Protein AF-A0A2N2D9X5-F1 (afdb_monomer)

pLDDT: mean 86.08, std 11.19, range [42.5, 97.44]

Foldseek 3Di:
DQDPVNVVVVVVVVVVVVVVVVVVVVVVVPVVVVVVVVVVVVVVVVVVVVVVVVVVVVVVVVVVVVVVVVVVVLVVLLVVLVCCQPVVVDPDPVVNVVSVVSNVVSVVVVVD

Mean predicted aligned error: 12.21 Å

Solvent-accessible surface area (backbone atoms only — not comparable to full-atom values): 6292 Å² total; per-residue (Å²): 130,88,49,74,68,56,57,50,52,52,50,55,48,53,52,51,54,51,51,51,51,52,52,52,55,51,62,73,62,34,62,69,58,54,52,51,52,49,50,50,52,51,48,55,53,50,52,52,52,48,52,55,50,51,55,50,50,55,51,50,52,53,52,48,54,55,48,54,51,51,53,48,52,51,53,50,52,50,51,50,48,49,48,36,72,74,64,75,70,63,92,44,74,70,58,49,53,53,49,52,52,52,51,56,50,54,59,60,57,77,77,109

Sequence (112 aa):
MWTINHIKLLWELQETENKMKIIKAQLHNLEALNEVEEARKCVNRVEGSIKTKEDKNTSNKKKLRSLEMKDQEIIDEIKEINQKLYGGKVNNTKELTQMQKKYRYYLRKEIK

Structure (mmCIF, N/CA/C/O backbone):
data_AF-A0A2N2D9X5-F1
#
_entry.id   AF-A0A2N2D9X5-F1
#
loop_
_atom_site.group_PDB
_atom_site.id
_atom_site.type_symbol
_atom_site.label_atom_id
_atom_site.label_alt_id
_atom_site.label_comp_id
_atom_site.label_asym_id
_atom_site.label_entity_id
_atom_site.label_seq_id
_atom_site.pdbx_PDB_ins_code
_atom_site.Cartn_x
_atom_site.Cartn_y
_atom_site.Cartn_z
_atom_site.occupancy
_atom_site.B_iso_or_equiv
_atom_site.auth_seq_id
_atom_site.auth_comp_id
_atom_site.auth_asym_id
_atom_site.auth_atom_id
_atom_site.pdbx_PDB_model_num
ATOM 1 N N . MET A 1 1 ? 47.201 -17.999 -51.725 1.00 58.03 1 MET A N 1
ATOM 2 C CA . MET A 1 1 ? 47.401 -16.608 -52.183 1.00 58.03 1 MET A CA 1
ATOM 3 C C . MET A 1 1 ? 46.043 -15.927 -52.127 1.00 58.03 1 MET A C 1
ATOM 5 O O . MET A 1 1 ? 45.137 -16.384 -52.812 1.00 58.03 1 MET A O 1
ATOM 9 N N . TRP A 1 2 ? 45.847 -14.952 -51.238 1.00 60.75 2 TRP A N 1
ATOM 10 C CA . TRP A 1 2 ? 44.569 -14.238 -51.151 1.00 60.75 2 TRP A CA 1
ATOM 11 C C . TRP A 1 2 ? 44.391 -13.408 -52.423 1.00 60.75 2 TRP A C 1
ATOM 13 O O . TRP A 1 2 ? 45.278 -12.631 -52.773 1.00 60.75 2 TRP A O 1
ATOM 23 N N . THR A 1 3 ? 43.293 -13.609 -53.155 1.00 82.12 3 THR A N 1
ATOM 24 C CA . THR A 1 3 ? 43.032 -12.808 -54.360 1.00 82.12 3 THR A CA 1
ATOM 25 C C . THR A 1 3 ? 42.536 -11.419 -53.958 1.00 82.12 3 THR A C 1
ATOM 27 O O . THR A 1 3 ? 41.940 -11.250 -52.895 1.00 82.12 3 THR A O 1
ATOM 30 N N . ILE A 1 4 ? 42.760 -10.422 -54.816 1.00 83.75 4 ILE A N 1
ATOM 31 C CA . ILE A 1 4 ? 42.357 -9.018 -54.603 1.00 83.75 4 ILE A CA 1
ATOM 32 C C . ILE A 1 4 ? 40.875 -8.904 -54.193 1.00 83.75 4 ILE A C 1
ATOM 34 O O . ILE A 1 4 ? 40.527 -8.101 -53.330 1.00 83.75 4 ILE A O 1
ATOM 38 N N . ASN A 1 5 ? 40.018 -9.777 -54.729 1.00 83.94 5 ASN A N 1
ATOM 39 C CA . ASN A 1 5 ? 38.599 -9.840 -54.377 1.00 83.94 5 ASN A CA 1
ATOM 40 C C . ASN A 1 5 ? 38.349 -10.242 -52.915 1.00 83.94 5 ASN A C 1
ATOM 42 O O . ASN A 1 5 ? 37.445 -9.697 -52.291 1.00 83.94 5 ASN A O 1
ATOM 46 N N . HIS A 1 6 ? 39.153 -11.144 -52.342 1.00 87.75 6 HIS A N 1
ATOM 47 C CA . HIS A 1 6 ? 39.005 -11.535 -50.937 1.00 87.75 6 HIS A CA 1
ATOM 48 C C . HIS A 1 6 ? 39.429 -10.412 -49.982 1.00 87.75 6 HIS A C 1
ATOM 50 O O . HIS A 1 6 ? 38.807 -10.226 -48.941 1.00 87.75 6 HIS A O 1
ATOM 56 N N . ILE A 1 7 ? 40.459 -9.640 -50.344 1.00 89.81 7 ILE A N 1
ATOM 57 C CA . ILE A 1 7 ? 40.898 -8.475 -49.560 1.00 89.81 7 ILE A CA 1
ATOM 58 C C . ILE A 1 7 ? 39.811 -7.395 -49.571 1.00 89.81 7 ILE A C 1
ATOM 60 O O . ILE A 1 7 ? 39.505 -6.816 -48.531 1.00 89.81 7 ILE A O 1
ATOM 64 N N . LYS A 1 8 ? 39.183 -7.166 -50.730 1.00 92.62 8 LYS A N 1
ATOM 65 C CA . LYS A 1 8 ? 38.079 -6.211 -50.862 1.00 92.62 8 LYS A CA 1
ATOM 66 C C . LYS A 1 8 ? 36.872 -6.603 -50.001 1.00 92.62 8 LYS A C 1
ATOM 68 O O . LYS A 1 8 ? 36.358 -5.764 -49.271 1.00 92.62 8 LYS A O 1
ATOM 73 N N . LEU A 1 9 ? 36.487 -7.881 -50.021 1.00 93.19 9 LEU A N 1
ATOM 74 C CA . LEU A 1 9 ? 35.386 -8.397 -49.201 1.00 93.19 9 LEU A CA 1
ATOM 75 C C . LEU A 1 9 ? 35.654 -8.257 -47.696 1.00 93.19 9 LEU A C 1
ATOM 77 O O . LEU A 1 9 ? 34.758 -7.892 -46.941 1.00 93.19 9 LEU A O 1
ATOM 81 N N . LEU A 1 10 ? 36.887 -8.528 -47.255 1.00 91.81 10 LEU A N 1
ATOM 82 C CA . LEU A 1 10 ? 37.283 -8.346 -45.855 1.00 91.81 10 LEU A CA 1
ATOM 83 C C . LEU A 1 10 ? 37.193 -6.882 -45.419 1.00 91.81 10 LEU A C 1
ATOM 85 O O . LEU A 1 10 ? 36.764 -6.597 -44.303 1.00 91.81 10 LEU A O 1
ATOM 89 N N . TRP A 1 11 ? 37.576 -5.957 -46.297 1.00 93.75 11 TRP A N 1
ATOM 90 C CA . TRP A 1 11 ? 37.513 -4.530 -46.009 1.00 93.75 11 TRP A CA 1
ATOM 91 C C . TRP A 1 11 ? 36.067 -4.027 -45.916 1.00 93.75 11 TRP A C 1
ATOM 93 O O . TRP A 1 11 ? 35.717 -3.344 -44.956 1.00 93.75 11 TRP A O 1
ATOM 103 N N . GLU A 1 12 ? 35.205 -4.437 -46.852 1.00 95.00 12 GLU A N 1
ATOM 104 C CA . GLU A 1 12 ? 33.768 -4.133 -46.818 1.00 95.00 12 GLU A CA 1
ATOM 105 C C . GLU A 1 12 ? 33.110 -4.693 -45.547 1.00 95.00 12 GLU A C 1
ATOM 107 O O . GLU A 1 12 ? 32.354 -3.991 -44.871 1.00 95.00 12 GLU A O 1
ATOM 112 N N . LEU A 1 13 ? 33.457 -5.926 -45.158 1.00 94.75 13 LEU A N 1
ATOM 113 C CA . LEU A 1 13 ? 32.983 -6.527 -43.913 1.00 94.75 13 LEU A CA 1
ATOM 114 C C . LEU A 1 13 ? 33.403 -5.690 -42.697 1.00 94.75 13 LEU A C 1
ATOM 116 O O . LEU A 1 13 ? 32.550 -5.302 -41.899 1.00 94.75 13 LEU A O 1
ATOM 120 N N . GLN A 1 14 ? 34.684 -5.337 -42.588 1.00 95.44 14 GLN A N 1
ATOM 121 C CA . GLN A 1 14 ? 35.190 -4.516 -41.486 1.00 95.44 14 GLN A CA 1
ATOM 122 C C . GLN A 1 14 ? 34.488 -3.148 -41.419 1.00 95.44 14 GLN A C 1
ATOM 124 O O . GLN A 1 14 ? 34.184 -2.643 -40.334 1.00 95.44 14 GLN A O 1
ATOM 129 N N . GLU A 1 15 ? 34.192 -2.543 -42.568 1.00 96.00 15 GLU A N 1
ATOM 130 C CA . GLU A 1 15 ? 33.472 -1.274 -42.628 1.00 96.00 15 GLU A CA 1
ATOM 131 C C . GLU A 1 15 ? 32.028 -1.414 -42.116 1.00 96.00 15 GLU A C 1
ATOM 133 O O . GLU A 1 15 ? 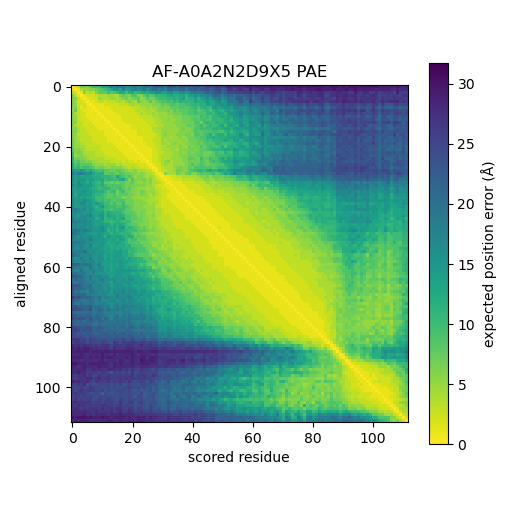31.554 -0.579 -41.337 1.00 96.00 15 GLU A O 1
ATOM 138 N N . THR A 1 16 ? 31.338 -2.497 -42.491 1.00 94.38 16 THR A N 1
ATOM 139 C CA . THR A 1 16 ? 29.983 -2.785 -41.991 1.00 94.38 16 THR A CA 1
ATOM 140 C C . THR A 1 16 ? 29.959 -3.076 -40.491 1.00 94.38 16 THR A C 1
ATOM 142 O O . THR A 1 16 ? 29.088 -2.562 -39.787 1.00 94.38 16 THR A O 1
ATOM 145 N N . GLU A 1 17 ? 30.941 -3.812 -39.965 1.00 95.81 17 GLU A N 1
ATOM 146 C CA . GLU A 1 17 ? 31.068 -4.073 -38.528 1.00 95.81 17 GLU A CA 1
ATOM 147 C C . GLU A 1 17 ? 31.291 -2.784 -37.732 1.00 95.81 17 GLU A C 1
ATOM 149 O O . GLU A 1 17 ? 30.690 -2.585 -36.671 1.00 95.81 17 GLU A O 1
ATOM 154 N N . ASN A 1 18 ? 32.114 -1.872 -38.253 1.00 94.69 18 ASN A N 1
ATOM 155 C CA . ASN A 1 18 ? 32.340 -0.572 -37.629 1.00 94.69 18 ASN A CA 1
ATOM 156 C C . ASN A 1 18 ? 31.071 0.286 -37.630 1.00 94.69 18 ASN A C 1
ATOM 158 O O . ASN A 1 18 ? 30.715 0.851 -36.594 1.00 94.69 18 ASN A O 1
ATOM 162 N N . LYS A 1 19 ? 30.335 0.321 -38.748 1.00 95.44 19 LYS A N 1
ATOM 163 C CA . LYS A 1 19 ? 29.031 0.999 -38.831 1.00 95.44 19 LYS A CA 1
ATOM 164 C C . LYS A 1 19 ? 28.034 0.422 -37.821 1.00 95.44 19 LYS A C 1
ATOM 166 O O . LYS A 1 19 ? 27.387 1.181 -37.103 1.00 95.44 19 LYS A O 1
ATOM 171 N N . MET A 1 20 ? 27.966 -0.905 -37.679 1.00 92.62 20 MET A N 1
ATOM 172 C CA . MET A 1 20 ? 27.120 -1.554 -36.669 1.00 92.62 20 MET A CA 1
ATOM 173 C C . MET A 1 20 ? 27.505 -1.175 -35.236 1.00 92.62 20 MET A C 1
ATOM 175 O O . MET A 1 20 ? 26.620 -0.933 -34.415 1.00 92.62 20 MET A O 1
ATOM 179 N N . LYS A 1 21 ? 28.803 -1.112 -34.914 1.00 91.69 21 LYS A N 1
ATOM 180 C CA . LYS A 1 21 ? 29.274 -0.693 -33.582 1.00 91.69 21 LYS A CA 1
ATOM 181 C C . LYS A 1 21 ? 28.862 0.744 -33.267 1.00 91.69 21 LYS A C 1
ATOM 183 O O . LYS A 1 21 ? 28.372 0.998 -32.169 1.00 91.69 21 LYS A O 1
ATOM 188 N N . ILE A 1 22 ? 29.005 1.655 -34.231 1.00 90.88 22 ILE A N 1
ATOM 189 C CA . ILE A 1 22 ? 28.617 3.064 -34.076 1.00 90.88 22 ILE A CA 1
ATOM 190 C C . ILE A 1 22 ? 27.110 3.182 -33.839 1.00 90.88 22 ILE A C 1
ATOM 192 O O . ILE A 1 22 ? 26.697 3.824 -32.877 1.00 90.88 22 ILE A O 1
ATOM 196 N N . ILE A 1 23 ? 26.294 2.511 -34.656 1.00 88.75 23 ILE A N 1
ATOM 197 C CA . ILE A 1 23 ? 24.832 2.543 -34.515 1.00 88.75 23 ILE A CA 1
ATOM 198 C C . ILE A 1 23 ? 24.406 1.977 -33.157 1.00 88.75 23 ILE A C 1
ATOM 200 O O . ILE A 1 23 ? 23.569 2.572 -32.486 1.00 88.75 23 ILE A O 1
ATOM 204 N N . LYS A 1 24 ? 25.004 0.868 -32.700 1.00 85.56 24 LYS A N 1
ATOM 205 C CA . LYS A 1 24 ? 24.718 0.308 -31.367 1.00 85.56 24 LYS A CA 1
ATOM 206 C C . LYS A 1 24 ? 25.063 1.282 -30.242 1.00 85.56 24 LYS A C 1
ATOM 208 O O . LYS A 1 24 ? 24.280 1.416 -29.306 1.00 85.56 24 LYS A O 1
ATOM 213 N N . ALA A 1 25 ? 26.203 1.965 -30.339 1.00 82.00 25 ALA A N 1
ATOM 214 C CA . ALA A 1 25 ? 26.601 2.966 -29.356 1.00 82.00 25 ALA A CA 1
ATOM 215 C C . ALA A 1 25 ? 25.635 4.161 -29.344 1.00 82.00 25 ALA A C 1
ATOM 217 O O . ALA A 1 25 ? 25.222 4.606 -28.279 1.00 82.00 25 ALA A O 1
ATOM 218 N N . GLN A 1 26 ? 25.218 4.638 -30.519 1.00 84.88 26 GLN A N 1
ATOM 219 C CA . GLN A 1 26 ? 24.231 5.713 -30.636 1.00 84.88 26 GLN A CA 1
ATOM 220 C C . GLN A 1 26 ? 22.876 5.306 -30.060 1.00 84.88 26 GLN A C 1
ATOM 222 O O . GLN A 1 26 ? 22.273 6.088 -29.340 1.00 84.88 26 GLN A O 1
ATOM 227 N N . LEU A 1 27 ? 22.431 4.075 -30.318 1.00 80.44 27 LEU A N 1
ATOM 228 C CA . LEU A 1 27 ? 21.143 3.562 -29.854 1.00 80.44 27 LEU A CA 1
ATOM 229 C C . LEU A 1 27 ? 21.096 3.416 -28.326 1.00 80.44 27 LEU A C 1
ATOM 231 O O . LEU A 1 27 ? 20.080 3.726 -27.715 1.00 80.44 27 LEU A O 1
ATOM 235 N N . HIS A 1 28 ? 22.208 3.009 -27.704 1.00 73.19 28 HIS A N 1
ATOM 236 C CA . HIS A 1 28 ? 22.346 2.981 -26.244 1.00 73.19 28 HIS A CA 1
ATOM 237 C C . HIS A 1 28 ? 22.414 4.390 -25.630 1.00 73.19 28 HIS A C 1
ATOM 239 O O . HIS A 1 28 ? 22.011 4.594 -24.490 1.00 73.19 28 HIS A O 1
ATOM 245 N N . ASN A 1 29 ? 22.912 5.370 -26.384 1.00 76.44 29 ASN A N 1
ATOM 246 C CA . ASN A 1 29 ? 23.018 6.760 -25.945 1.00 76.44 29 ASN A CA 1
ATOM 247 C C . ASN A 1 29 ? 21.803 7.610 -26.336 1.00 76.44 29 ASN A C 1
ATOM 249 O O . ASN A 1 29 ? 21.836 8.826 -26.159 1.00 76.44 29 ASN A O 1
ATOM 253 N N . LEU A 1 30 ? 20.742 7.002 -26.876 1.00 83.69 30 LEU A N 1
ATOM 254 C CA . LEU A 1 30 ? 19.502 7.719 -27.139 1.00 83.69 30 LEU A CA 1
ATOM 255 C C . LEU A 1 30 ? 18.913 8.176 -25.806 1.00 83.69 30 LEU A C 1
ATOM 257 O O . LEU A 1 30 ? 18.473 7.357 -25.001 1.00 83.69 30 LEU A O 1
ATOM 261 N N . GLU A 1 31 ? 18.871 9.491 -25.604 1.00 81.25 31 GLU A N 1
ATOM 262 C CA . GLU A 1 31 ? 18.301 10.130 -24.412 1.00 81.25 31 GLU A CA 1
ATOM 263 C C . GLU A 1 31 ? 16.889 9.612 -24.119 1.00 81.25 31 GLU A C 1
ATOM 265 O O . GLU A 1 31 ? 16.593 9.254 -22.984 1.00 81.25 31 GLU A O 1
ATOM 270 N N . ALA A 1 32 ? 16.076 9.408 -25.160 1.00 80.88 32 ALA A N 1
ATOM 271 C CA . ALA A 1 32 ? 14.736 8.839 -25.045 1.00 80.88 32 ALA A CA 1
ATOM 272 C C . ALA A 1 32 ? 14.702 7.455 -24.362 1.00 80.88 32 ALA A C 1
ATOM 274 O O . ALA A 1 32 ? 13.744 7.140 -23.660 1.00 80.88 32 ALA A O 1
ATOM 275 N N . LEU A 1 33 ? 15.726 6.609 -24.543 1.00 84.69 33 LEU A N 1
ATOM 276 C CA . LEU A 1 33 ? 15.780 5.297 -23.888 1.00 84.69 33 LEU A CA 1
ATOM 277 C C . LEU A 1 33 ? 16.064 5.446 -22.387 1.00 84.69 33 LEU A C 1
ATOM 279 O O . LEU A 1 33 ? 15.428 4.776 -21.571 1.00 84.69 33 LEU A O 1
ATOM 283 N N . ASN A 1 34 ? 16.966 6.363 -22.031 1.00 84.12 34 ASN A N 1
ATOM 284 C CA . ASN A 1 34 ? 17.278 6.682 -20.639 1.00 84.12 34 ASN A CA 1
ATOM 285 C C . ASN A 1 34 ? 16.069 7.310 -19.935 1.00 84.12 34 ASN A C 1
ATOM 287 O O . ASN A 1 34 ? 15.706 6.874 -18.845 1.00 84.12 34 ASN A O 1
ATOM 291 N N . GLU A 1 35 ? 15.389 8.259 -20.582 1.00 88.75 35 GLU A N 1
ATOM 292 C CA . GLU A 1 35 ? 14.171 8.891 -20.063 1.00 88.75 35 GLU A CA 1
ATOM 293 C C . GLU A 1 35 ? 13.057 7.869 -19.809 1.00 88.75 35 GLU A C 1
ATOM 295 O O . GLU A 1 35 ? 12.403 7.899 -18.765 1.00 88.75 35 GLU A O 1
ATOM 300 N N . VAL A 1 36 ? 12.859 6.915 -20.727 1.00 90.50 36 VAL A N 1
ATOM 301 C CA . VAL A 1 36 ? 11.882 5.831 -20.548 1.00 90.50 36 VAL A CA 1
ATOM 302 C C . VAL A 1 36 ? 12.265 4.931 -19.374 1.00 90.50 36 VAL A C 1
ATOM 304 O O . VAL A 1 36 ? 11.397 4.533 -18.591 1.00 90.50 36 VAL A O 1
ATOM 307 N N . GLU A 1 37 ? 13.548 4.608 -19.212 1.00 90.06 37 GLU A N 1
ATOM 308 C CA . GLU A 1 37 ? 14.003 3.782 -18.096 1.00 90.06 37 GLU A CA 1
ATOM 309 C C . GLU A 1 37 ? 13.848 4.503 -16.746 1.00 90.06 37 GLU A C 1
ATOM 311 O O . GLU A 1 37 ? 13.403 3.905 -15.760 1.00 90.06 37 GLU A O 1
ATOM 316 N N . GLU A 1 38 ? 14.156 5.797 -16.695 1.00 92.12 38 GLU A N 1
ATOM 317 C CA . GLU A 1 38 ? 13.944 6.643 -15.521 1.00 92.12 38 GLU A CA 1
ATOM 318 C C . GLU A 1 38 ? 12.462 6.780 -15.178 1.00 92.12 38 GLU A C 1
ATOM 320 O O . GLU A 1 38 ? 12.074 6.561 -1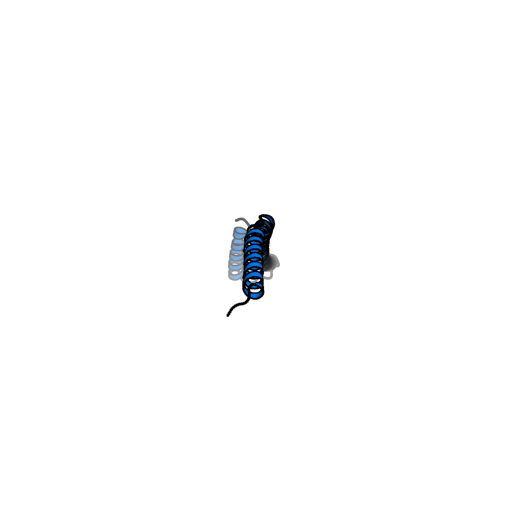4.025 1.00 92.12 38 GLU A O 1
ATOM 325 N N . ALA A 1 39 ? 11.612 7.041 -16.173 1.00 93.56 39 ALA A N 1
ATOM 326 C CA . ALA A 1 39 ? 10.166 7.082 -16.000 1.00 93.56 39 ALA A CA 1
ATOM 327 C C . ALA A 1 39 ? 9.643 5.751 -15.442 1.00 93.56 39 ALA A C 1
ATOM 329 O O . ALA A 1 39 ? 8.869 5.737 -14.482 1.00 93.56 39 ALA A O 1
ATOM 330 N N . ARG A 1 40 ? 10.134 4.618 -15.959 1.00 95.50 40 ARG A N 1
ATOM 331 C CA . ARG A 1 40 ? 9.779 3.281 -15.463 1.00 95.50 40 ARG A CA 1
ATOM 332 C C . ARG A 1 40 ? 10.199 3.073 -14.010 1.00 95.50 40 ARG A C 1
ATOM 334 O O . ARG A 1 40 ? 9.425 2.541 -13.214 1.00 95.50 40 ARG A O 1
ATOM 341 N N . LYS A 1 41 ? 11.405 3.509 -13.632 1.00 96.06 41 LYS A N 1
ATOM 342 C CA . LYS A 1 41 ? 11.877 3.467 -12.237 1.00 96.06 41 LYS A CA 1
ATOM 343 C C . LYS A 1 41 ? 10.999 4.329 -11.328 1.00 96.06 41 LYS A C 1
ATOM 345 O O . LYS A 1 41 ? 10.671 3.892 -10.224 1.00 96.06 41 LYS A O 1
ATOM 350 N N . CYS A 1 42 ? 10.597 5.514 -11.781 1.00 95.62 42 CYS A N 1
ATOM 351 C CA . CYS A 1 42 ? 9.694 6.397 -11.046 1.00 95.62 42 CYS A CA 1
ATOM 352 C C . CYS A 1 42 ? 8.316 5.762 -10.836 1.00 95.62 42 CYS A C 1
ATOM 354 O O . CYS A 1 42 ? 7.851 5.715 -9.698 1.00 95.62 42 CYS A O 1
ATOM 356 N N . VAL A 1 43 ? 7.710 5.202 -11.888 1.00 96.25 43 VAL A N 1
ATOM 357 C CA . VAL A 1 43 ? 6.422 4.493 -11.796 1.00 96.25 43 VAL A CA 1
ATOM 358 C C . VAL A 1 43 ? 6.504 3.356 -10.781 1.00 96.25 43 VAL A C 1
ATOM 360 O O . VAL A 1 43 ? 5.734 3.346 -9.824 1.00 96.25 43 VAL A O 1
ATOM 363 N N . ASN A 1 44 ? 7.508 2.482 -10.889 1.00 96.06 44 ASN A N 1
ATOM 364 C CA . ASN A 1 44 ? 7.677 1.358 -9.962 1.00 96.06 44 ASN A CA 1
ATOM 365 C C . ASN A 1 44 ? 7.811 1.811 -8.494 1.00 96.06 44 ASN A C 1
ATOM 367 O O . ASN A 1 44 ? 7.289 1.167 -7.581 1.00 96.06 44 ASN A O 1
ATOM 371 N N . ARG A 1 45 ? 8.505 2.931 -8.237 1.00 96.56 45 ARG A N 1
ATOM 372 C CA . ARG A 1 45 ? 8.617 3.504 -6.882 1.00 96.56 45 ARG A CA 1
ATOM 373 C C . ARG A 1 45 ? 7.272 4.010 -6.369 1.00 96.56 45 ARG A C 1
ATOM 375 O O . ARG A 1 45 ? 6.936 3.774 -5.207 1.00 96.56 45 ARG A O 1
ATOM 382 N N . VAL A 1 46 ? 6.519 4.711 -7.213 1.00 96.19 46 VAL A N 1
ATOM 383 C CA . VAL A 1 46 ? 5.198 5.240 -6.856 1.00 96.19 46 VAL A CA 1
ATOM 384 C C . VAL A 1 46 ? 4.224 4.097 -6.583 1.00 96.19 46 VAL A C 1
ATOM 386 O O . VAL A 1 46 ? 3.578 4.106 -5.537 1.00 96.19 46 VAL A O 1
ATOM 389 N N . GLU A 1 47 ? 4.184 3.078 -7.438 1.00 96.69 47 GLU A N 1
ATOM 390 C CA . GLU A 1 47 ? 3.354 1.882 -7.251 1.00 96.69 47 GLU A CA 1
ATOM 391 C C . GLU A 1 47 ? 3.684 1.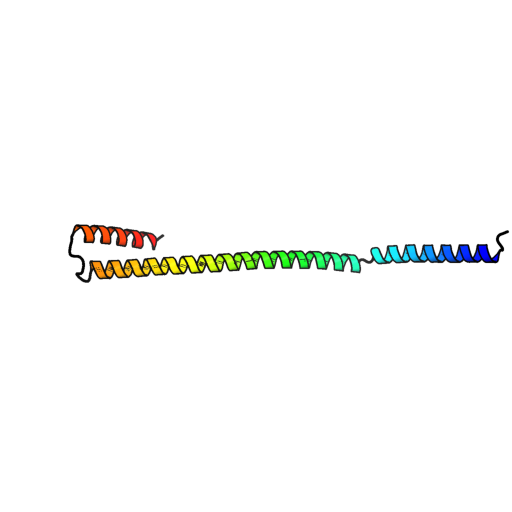154 -5.940 1.00 96.69 47 GLU A C 1
ATOM 393 O O . GLU A 1 47 ? 2.784 0.820 -5.167 1.00 96.69 47 GLU A O 1
ATOM 398 N N . GLY A 1 48 ? 4.972 0.987 -5.619 1.00 97.25 48 GLY A N 1
ATOM 399 C CA . GLY A 1 48 ? 5.396 0.411 -4.340 1.00 97.25 48 GLY A CA 1
ATOM 400 C C . GLY A 1 48 ? 4.940 1.233 -3.125 1.00 97.25 48 GLY A C 1
ATOM 401 O O . GLY A 1 48 ? 4.499 0.678 -2.112 1.00 97.25 48 GLY A O 1
ATOM 402 N N . SER A 1 49 ? 4.994 2.564 -3.227 1.00 96.56 49 SER A N 1
ATOM 403 C CA . SER A 1 49 ? 4.513 3.480 -2.184 1.00 96.56 49 SER A CA 1
ATOM 404 C C . SER A 1 49 ? 2.994 3.410 -2.011 1.00 96.56 49 SER A C 1
ATOM 406 O O . SER A 1 49 ? 2.510 3.349 -0.877 1.00 96.56 49 SER A O 1
ATOM 408 N N . ILE A 1 50 ? 2.243 3.358 -3.117 1.00 96.62 50 ILE A N 1
ATOM 409 C CA . ILE A 1 50 ? 0.784 3.191 -3.117 1.00 96.62 50 ILE A CA 1
ATOM 410 C C . ILE A 1 50 ? 0.417 1.892 -2.409 1.00 96.62 50 ILE A C 1
ATOM 412 O O . ILE A 1 50 ? -0.303 1.939 -1.414 1.00 96.62 50 ILE A O 1
ATOM 416 N N . LYS A 1 51 ? 1.004 0.767 -2.825 1.00 97.19 51 LYS A N 1
ATOM 417 C CA . LYS A 1 51 ? 0.740 -0.543 -2.221 1.00 97.19 51 LYS A CA 1
ATOM 418 C C . LYS A 1 51 ? 1.007 -0.547 -0.713 1.00 97.19 51 LYS A C 1
ATOM 420 O O . LYS A 1 51 ? 0.175 -0.978 0.078 1.00 97.19 51 LYS A O 1
ATOM 425 N N . THR A 1 52 ? 2.125 0.044 -0.290 1.00 97.19 52 THR A N 1
ATOM 426 C CA . THR A 1 52 ? 2.465 0.163 1.139 1.00 97.19 52 THR A CA 1
ATOM 427 C C . THR A 1 52 ? 1.432 0.992 1.913 1.00 97.19 52 THR A C 1
ATOM 429 O O . THR A 1 52 ? 1.100 0.679 3.061 1.00 97.19 52 THR A O 1
ATOM 432 N N . LYS A 1 53 ? 0.924 2.079 1.320 1.00 96.31 53 LYS A N 1
ATOM 433 C CA . LYS A 1 53 ? -0.123 2.910 1.934 1.00 96.31 53 LYS A CA 1
ATOM 434 C C . LYS A 1 53 ? -1.467 2.186 1.978 1.00 96.31 53 LYS A C 1
ATOM 436 O O . LYS A 1 53 ? -2.166 2.308 2.983 1.00 96.31 53 LYS A O 1
ATOM 441 N N . GLU A 1 54 ? -1.816 1.427 0.947 1.00 97.31 54 GLU A N 1
ATOM 442 C CA . GLU A 1 54 ? -3.033 0.613 0.902 1.00 97.31 54 GLU A CA 1
ATOM 443 C C . GLU A 1 54 ? -3.021 -0.481 1.972 1.00 97.31 54 GLU A C 1
ATOM 445 O O . GLU A 1 54 ? -3.993 -0.619 2.720 1.00 97.31 54 GLU A O 1
ATOM 450 N N . ASP A 1 55 ? -1.899 -1.182 2.138 1.00 96.88 55 ASP A N 1
ATOM 451 C CA . ASP A 1 55 ? -1.728 -2.194 3.185 1.00 96.88 55 ASP A CA 1
ATOM 452 C C . ASP A 1 55 ? -1.886 -1.577 4.584 1.00 96.88 55 ASP A C 1
ATOM 454 O O . ASP A 1 55 ? -2.636 -2.085 5.429 1.00 96.88 55 ASP A O 1
ATOM 458 N N . LYS A 1 56 ? -1.253 -0.417 4.821 1.00 97.25 56 LYS A N 1
ATOM 459 C CA . LYS A 1 56 ? -1.415 0.344 6.072 1.00 97.25 56 LYS A CA 1
ATOM 460 C C . LYS A 1 56 ? -2.859 0.780 6.295 1.00 97.25 56 LYS A C 1
ATOM 462 O O . LYS A 1 56 ? -3.368 0.634 7.404 1.00 97.25 56 LYS A O 1
ATOM 467 N N . ASN A 1 57 ? -3.534 1.286 5.265 1.00 97.00 57 ASN A N 1
ATOM 468 C CA . ASN A 1 57 ? -4.931 1.703 5.358 1.00 97.00 57 ASN A CA 1
ATOM 469 C C . ASN A 1 57 ? -5.840 0.518 5.709 1.00 97.00 57 ASN A C 1
ATOM 471 O O . ASN A 1 57 ? -6.712 0.622 6.569 1.00 97.00 57 ASN A O 1
ATOM 475 N N . THR A 1 58 ? -5.596 -0.637 5.098 1.00 97.44 58 THR A N 1
ATOM 476 C CA . THR A 1 58 ? -6.351 -1.866 5.360 1.00 97.44 58 THR A CA 1
ATOM 477 C C . THR A 1 58 ? -6.149 -2.347 6.797 1.00 97.44 58 THR A C 1
ATOM 479 O O . THR A 1 58 ? -7.117 -2.695 7.476 1.00 97.44 58 THR A O 1
ATOM 482 N N . SER A 1 59 ? -4.912 -2.306 7.298 1.00 97.19 59 SER A N 1
ATOM 483 C CA . SER A 1 59 ? -4.597 -2.605 8.700 1.00 97.19 59 SER A CA 1
ATOM 484 C C . SER A 1 59 ? -5.279 -1.627 9.666 1.00 97.19 59 SER A C 1
ATOM 486 O O . SER A 1 59 ? -5.950 -2.045 10.613 1.00 97.19 59 SER A O 1
ATOM 488 N N . ASN A 1 60 ? -5.208 -0.324 9.379 1.00 96.12 60 ASN A N 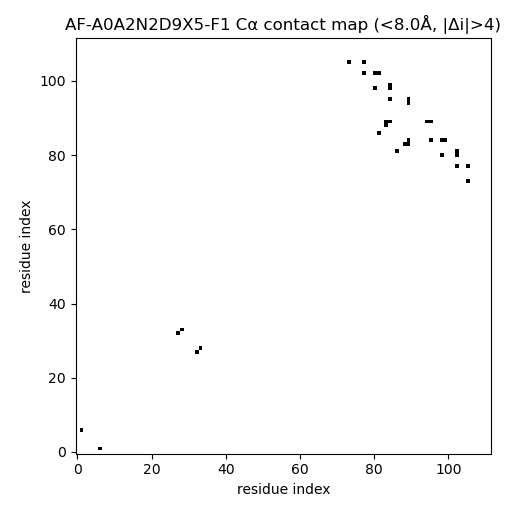1
ATOM 489 C CA . ASN A 1 60 ? -5.848 0.711 10.188 1.00 96.12 60 ASN A CA 1
ATOM 490 C C . ASN A 1 60 ? -7.372 0.557 10.2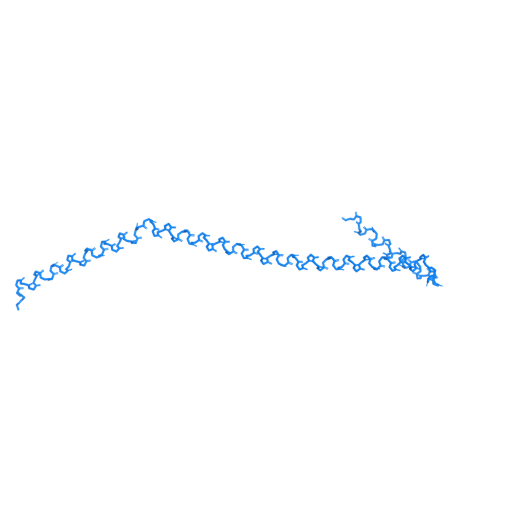20 1.00 96.12 60 ASN A C 1
ATOM 492 O O . ASN A 1 60 ? -7.959 0.656 11.292 1.00 96.12 60 ASN A O 1
ATOM 496 N N . LYS A 1 61 ? -8.015 0.234 9.090 1.00 97.19 61 LYS A N 1
ATOM 497 C CA . LYS A 1 61 ? -9.459 -0.050 9.035 1.00 97.19 61 LYS A CA 1
ATOM 498 C C . LYS A 1 61 ? -9.849 -1.240 9.909 1.00 97.19 61 LYS A C 1
ATOM 500 O O . LYS A 1 61 ? -10.857 -1.176 10.605 1.00 97.19 61 LYS A O 1
ATOM 505 N N . LYS A 1 62 ? -9.054 -2.316 9.911 1.00 96.88 62 LYS A N 1
ATOM 506 C CA . LYS A 1 62 ? -9.288 -3.469 10.801 1.00 96.88 62 LYS A CA 1
ATOM 507 C C . LYS A 1 62 ? -9.160 -3.071 12.270 1.00 96.88 62 LYS A C 1
ATOM 509 O O . LYS A 1 62 ? -10.000 -3.451 13.081 1.00 96.88 62 LYS A O 1
ATOM 514 N N . LYS A 1 63 ? -8.136 -2.281 12.602 1.00 96.62 63 LYS A N 1
ATOM 515 C CA . LYS A 1 63 ? -7.925 -1.781 13.964 1.00 96.62 63 LYS A CA 1
ATOM 516 C C . LYS A 1 63 ? -9.067 -0.870 14.415 1.00 96.62 63 LYS A C 1
ATOM 518 O O . LYS A 1 63 ? -9.535 -1.032 15.534 1.00 96.62 63 LYS A O 1
ATOM 523 N N . LEU A 1 64 ? -9.533 0.023 13.542 1.00 96.06 64 LEU A N 1
ATOM 524 C CA . LEU A 1 64 ? -10.660 0.912 13.813 1.00 96.06 64 LEU A CA 1
ATOM 525 C C . LEU A 1 64 ? -11.926 0.110 14.123 1.00 96.06 64 LEU A C 1
ATOM 527 O O . LEU A 1 64 ? -12.489 0.290 15.192 1.00 96.06 64 LEU A O 1
ATOM 531 N N . ARG A 1 65 ? -12.287 -0.863 13.275 1.00 96.25 65 ARG A N 1
ATOM 532 C CA . ARG A 1 65 ? -13.445 -1.741 13.528 1.00 96.25 65 ARG A CA 1
ATOM 533 C C . ARG A 1 65 ? -13.347 -2.483 14.859 1.00 96.25 65 ARG A C 1
ATOM 535 O O . ARG A 1 65 ? -14.335 -2.624 15.565 1.00 96.25 65 ARG A O 1
ATOM 542 N N . SER A 1 66 ? -12.153 -2.959 15.219 1.00 95.56 66 SER A N 1
ATOM 543 C CA . SER A 1 66 ? -11.948 -3.619 16.512 1.00 95.56 66 SER A CA 1
ATOM 544 C C . SER A 1 66 ? -12.115 -2.667 17.697 1.00 95.56 66 SER A C 1
ATOM 546 O O . SER A 1 66 ? -12.536 -3.120 18.757 1.00 95.56 66 SER A O 1
ATOM 548 N N . LEU A 1 67 ? -11.745 -1.394 17.550 1.00 94.50 67 LEU A N 1
ATOM 549 C CA . LEU A 1 67 ? -11.959 -0.383 18.584 1.00 94.50 67 LEU A CA 1
ATOM 550 C C . LEU A 1 67 ? -13.441 -0.013 18.680 1.00 94.50 67 LEU A C 1
ATOM 552 O O . LEU A 1 67 ? -13.972 -0.041 19.777 1.00 94.50 67 LEU A O 1
ATOM 556 N N . GLU A 1 68 ? -14.121 0.189 17.550 1.00 95.00 68 GLU A N 1
ATOM 557 C CA . GLU A 1 68 ? -15.568 0.449 17.506 1.00 95.00 68 GLU A CA 1
ATOM 558 C C . GLU A 1 68 ? -16.372 -0.672 18.184 1.00 95.00 68 GLU A C 1
ATOM 560 O O . GLU A 1 68 ? -17.292 -0.399 18.949 1.00 95.00 68 GLU A O 1
ATOM 565 N N . MET A 1 69 ? -16.001 -1.941 17.965 1.00 94.50 69 MET A N 1
ATOM 566 C CA . MET A 1 69 ? -16.629 -3.071 18.663 1.00 94.50 69 MET A CA 1
ATOM 567 C C . MET A 1 69 ? -16.413 -3.011 20.178 1.00 94.50 69 MET A C 1
ATOM 569 O O . MET A 1 69 ? -17.355 -3.228 20.931 1.00 94.50 69 MET A O 1
ATOM 573 N N . LYS A 1 70 ? -15.196 -2.690 20.631 1.00 93.06 70 LYS A N 1
ATOM 574 C CA . LYS A 1 70 ? -14.893 -2.554 22.065 1.00 93.06 70 LYS A CA 1
ATOM 575 C C . LYS A 1 70 ? -15.632 -1.382 22.699 1.00 93.06 70 LYS A C 1
ATOM 577 O O . LYS A 1 70 ? -16.081 -1.495 23.834 1.00 93.06 70 LYS A O 1
ATOM 582 N N . ASP A 1 71 ? -15.758 -0.272 21.983 1.00 91.38 71 ASP A N 1
ATOM 583 C CA . ASP A 1 71 ? -16.526 0.878 22.452 1.00 91.38 71 ASP A CA 1
ATOM 584 C C . ASP A 1 71 ? -18.003 0.496 22.600 1.00 91.38 71 ASP A C 1
ATOM 586 O O . ASP A 1 71 ? -18.616 0.795 23.624 1.00 91.38 71 ASP A O 1
ATOM 590 N N . GLN A 1 72 ? -18.553 -0.255 21.640 1.00 92.06 72 GLN A N 1
ATOM 591 C CA . GLN A 1 72 ? -19.920 -0.766 21.724 1.00 92.06 72 GLN A CA 1
ATOM 592 C C . GLN A 1 72 ? -20.110 -1.734 22.903 1.00 92.06 72 GLN A C 1
ATOM 594 O O . GLN A 1 72 ? -21.082 -1.597 23.643 1.00 92.06 72 GLN A O 1
ATOM 599 N N . GLU A 1 73 ? -19.169 -2.657 23.128 1.00 92.50 73 GLU A N 1
ATOM 600 C CA . GLU A 1 73 ? -19.174 -3.556 24.293 1.00 92.50 73 GLU A CA 1
ATOM 601 C C . GLU A 1 73 ? -19.204 -2.766 25.610 1.00 92.50 73 GLU A C 1
ATOM 603 O O . GLU A 1 73 ? -20.008 -3.060 26.493 1.00 92.50 73 GLU A O 1
ATOM 608 N N . ILE A 1 74 ? -18.383 -1.717 25.730 1.00 89.06 74 ILE A N 1
ATOM 609 C CA . ILE A 1 74 ? -18.361 -0.850 26.916 1.00 89.06 74 ILE A CA 1
ATOM 610 C C . ILE A 1 74 ? -19.694 -0.111 27.080 1.00 89.06 74 ILE A C 1
ATOM 612 O O . ILE A 1 74 ? -20.222 -0.049 28.191 1.00 89.06 74 ILE A O 1
ATOM 616 N N . ILE A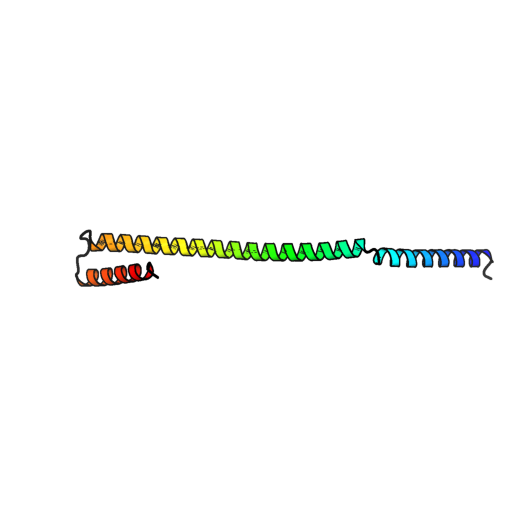 1 75 ? -20.266 0.431 26.001 1.00 89.31 75 ILE A N 1
ATOM 617 C CA . ILE A 1 75 ? -21.574 1.102 26.038 1.00 89.31 75 ILE A CA 1
ATOM 618 C C . ILE A 1 75 ? -22.658 0.143 26.540 1.00 89.31 75 ILE A C 1
ATOM 620 O O . ILE A 1 75 ? -23.497 0.525 27.363 1.00 89.31 75 ILE A O 1
ATOM 624 N N . ASP A 1 76 ? -22.646 -1.100 26.067 1.00 90.31 76 ASP A N 1
ATOM 625 C CA . ASP A 1 76 ? -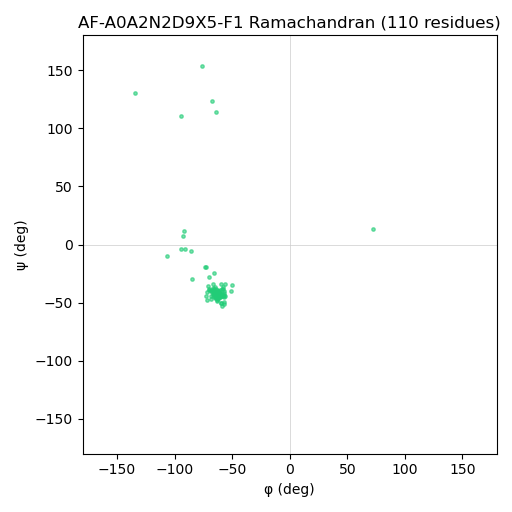23.625 -2.104 26.465 1.00 90.31 76 ASP A CA 1
ATOM 626 C C . ASP A 1 76 ? -23.421 -2.543 27.926 1.00 90.31 76 ASP A C 1
ATOM 628 O O . ASP A 1 76 ? -24.400 -2.609 28.676 1.00 90.31 76 ASP A O 1
ATOM 632 N N . GLU A 1 77 ? -22.173 -2.697 28.391 1.00 87.62 77 GLU A N 1
ATOM 633 C CA . GLU A 1 77 ? -21.861 -2.903 29.814 1.00 87.62 77 GLU A CA 1
ATOM 634 C C . GLU A 1 77 ? -22.377 -1.750 30.691 1.00 87.62 77 GLU A C 1
ATOM 636 O O . GLU A 1 77 ? -22.970 -1.976 31.750 1.00 87.62 77 GLU A O 1
ATOM 641 N N . ILE A 1 78 ? -22.179 -0.498 30.266 1.00 86.12 78 ILE A N 1
ATOM 642 C CA . ILE A 1 78 ? -22.654 0.693 30.984 1.00 86.12 78 ILE A CA 1
ATOM 643 C C . ILE A 1 78 ? -24.184 0.686 31.078 1.00 86.12 78 ILE A C 1
ATOM 645 O O . ILE A 1 78 ? -24.734 0.938 32.156 1.00 86.12 78 ILE A O 1
ATOM 649 N N . LYS A 1 79 ? -24.884 0.380 29.977 1.00 86.75 79 LYS A N 1
ATOM 650 C CA . LYS A 1 79 ? -26.352 0.265 29.961 1.00 86.75 79 LYS A CA 1
ATOM 651 C C . LYS A 1 79 ? -26.836 -0.832 30.901 1.00 86.75 79 LYS A C 1
ATOM 653 O O . LYS A 1 79 ? -27.773 -0.597 31.664 1.00 86.75 79 LYS A O 1
ATOM 658 N N . GLU A 1 80 ? -26.187 -1.994 30.892 1.00 86.44 80 GLU A N 1
ATOM 659 C CA . GLU A 1 80 ? -26.534 -3.105 31.777 1.00 86.44 80 GLU A CA 1
ATOM 660 C C . GLU A 1 80 ? -26.325 -2.730 33.253 1.00 86.44 80 GLU A C 1
ATOM 662 O O . GLU A 1 80 ? -27.202 -2.966 34.089 1.00 86.44 80 GLU A O 1
ATOM 667 N N . ILE A 1 81 ? -25.198 -2.088 33.579 1.00 84.19 81 ILE A N 1
ATOM 668 C CA . ILE A 1 81 ? -24.907 -1.593 34.931 1.00 84.19 81 ILE A CA 1
ATOM 669 C C . ILE A 1 81 ? -25.962 -0.571 35.372 1.00 84.19 81 ILE A C 1
ATOM 671 O O . ILE A 1 81 ? -26.478 -0.677 36.486 1.00 84.19 81 ILE A O 1
ATOM 675 N N . ASN A 1 82 ? -26.330 0.377 34.506 1.00 82.50 82 ASN A N 1
ATOM 676 C CA . ASN A 1 82 ? -27.378 1.361 34.791 1.00 82.50 82 ASN A CA 1
ATOM 677 C C . ASN A 1 82 ? -28.737 0.697 35.032 1.00 82.50 82 ASN A C 1
ATOM 679 O O . ASN A 1 82 ? -29.422 1.024 36.003 1.00 82.50 82 ASN A O 1
ATOM 683 N N . GLN A 1 83 ? -29.114 -0.273 34.198 1.00 83.31 83 GLN A N 1
ATOM 684 C CA . GLN A 1 83 ? -30.368 -1.002 34.361 1.00 83.31 83 GLN A CA 1
ATOM 685 C C . GLN A 1 83 ? -30.393 -1.807 35.667 1.00 83.31 83 GLN A C 1
ATOM 687 O O . GLN A 1 83 ? -31.425 -1.857 36.333 1.00 83.31 83 GLN A O 1
ATOM 692 N N . LYS A 1 84 ? -29.273 -2.417 36.072 1.00 81.69 84 LYS A N 1
ATOM 693 C CA . LYS A 1 84 ? -29.179 -3.132 37.355 1.00 81.69 84 LYS A CA 1
ATOM 694 C C . LYS A 1 84 ? -29.250 -2.173 38.543 1.00 81.69 84 LYS A C 1
ATOM 696 O O . LYS A 1 84 ? -30.032 -2.422 39.458 1.00 81.69 84 LYS A O 1
ATOM 701 N N . LEU A 1 85 ? -28.489 -1.076 38.511 1.00 76.75 85 LEU A N 1
ATOM 702 C CA . LEU A 1 85 ? -28.433 -0.077 39.585 1.00 76.75 85 LEU A CA 1
ATOM 703 C C . LEU A 1 85 ? -29.785 0.592 39.849 1.00 76.75 85 LEU A C 1
ATOM 705 O O . LEU A 1 85 ? -30.162 0.747 41.007 1.00 76.75 85 LEU A O 1
ATOM 709 N N . TYR A 1 86 ? -30.502 0.984 38.793 1.00 75.81 86 TYR A N 1
ATOM 710 C CA . TYR A 1 86 ? -31.721 1.792 38.911 1.00 75.81 86 TYR A CA 1
ATOM 711 C C . TYR A 1 86 ? -33.018 1.018 38.637 1.00 75.81 86 TYR A C 1
ATOM 713 O O . TYR A 1 86 ? -34.098 1.520 38.925 1.00 75.81 86 TYR A O 1
ATOM 721 N N . GLY A 1 87 ? -32.938 -0.215 38.128 1.00 72.06 87 GLY A N 1
ATOM 722 C CA . GLY A 1 87 ? -34.093 -1.079 37.856 1.00 72.06 87 GLY A CA 1
ATOM 723 C C . GLY A 1 87 ? -34.484 -2.018 39.001 1.00 72.06 87 GLY A C 1
ATOM 724 O O . GLY A 1 87 ? -35.251 -2.949 38.773 1.00 72.06 87 GLY A O 1
ATOM 725 N N . GLY A 1 88 ? -33.930 -1.837 40.206 1.00 66.75 88 GLY A N 1
ATOM 726 C CA . GLY A 1 88 ? -34.315 -2.601 41.403 1.00 66.75 88 GLY A CA 1
ATOM 727 C C . GLY A 1 88 ? -33.861 -4.068 41.433 1.00 66.75 88 GLY A C 1
ATOM 728 O O . GLY A 1 88 ? -34.341 -4.830 42.262 1.00 66.75 88 GLY A O 1
ATOM 729 N N . LYS A 1 89 ? -32.943 -4.480 40.545 1.00 65.25 89 LYS A N 1
ATOM 730 C CA . LYS A 1 89 ? -32.432 -5.865 40.457 1.00 65.25 89 LYS A CA 1
ATOM 731 C C . LYS A 1 89 ? -31.259 -6.172 41.399 1.00 65.25 89 LYS A C 1
ATOM 733 O O . LYS A 1 89 ? -30.801 -7.311 41.436 1.00 65.25 89 LYS A O 1
ATOM 738 N N . VAL A 1 90 ? -30.734 -5.179 42.115 1.00 66.00 90 VAL A N 1
ATOM 739 C CA . VAL A 1 90 ? -29.592 -5.353 43.023 1.00 66.00 90 VAL A CA 1
ATOM 740 C C . VAL A 1 90 ? -30.101 -5.612 44.437 1.00 66.00 90 VAL A C 1
ATOM 742 O O . VAL A 1 90 ? -30.625 -4.715 45.090 1.00 66.00 90 VAL A O 1
ATOM 745 N N . ASN A 1 91 ? -29.902 -6.838 44.918 1.00 66.00 91 ASN A N 1
ATOM 746 C CA . ASN A 1 91 ? -30.418 -7.297 46.213 1.00 66.00 91 ASN A CA 1
ATOM 747 C C . ASN A 1 91 ? -29.401 -7.147 47.362 1.00 66.00 91 ASN A C 1
ATOM 749 O O . ASN A 1 91 ? -29.719 -7.447 48.510 1.00 66.00 91 ASN A O 1
ATOM 753 N N . ASN A 1 92 ? -28.168 -6.703 47.074 1.00 76.19 92 ASN A N 1
ATOM 754 C CA . ASN A 1 92 ? -27.074 -6.625 48.045 1.00 76.19 92 ASN A CA 1
ATOM 755 C C . ASN A 1 92 ? -26.316 -5.287 47.961 1.00 76.19 92 ASN A C 1
ATOM 757 O O . ASN A 1 92 ? -25.850 -4.872 46.899 1.00 76.19 92 ASN A O 1
ATOM 761 N N . THR A 1 93 ? -26.113 -4.635 49.107 1.00 71.69 93 THR A N 1
ATOM 762 C CA . THR A 1 93 ? -25.382 -3.362 49.228 1.00 71.69 93 THR A CA 1
ATOM 763 C C . THR A 1 93 ? -23.932 -3.443 48.748 1.00 71.69 93 THR A C 1
ATOM 765 O O . THR A 1 93 ? -23.449 -2.476 48.156 1.00 71.69 93 THR A O 1
ATOM 768 N N . LYS A 1 94 ? -23.244 -4.584 48.924 1.00 76.94 94 LYS A N 1
ATOM 769 C CA . LYS A 1 94 ? -21.872 -4.796 48.409 1.00 76.94 94 LYS A CA 1
ATOM 770 C C . LYS A 1 94 ? -21.817 -4.822 46.880 1.00 76.94 94 LYS A C 1
ATOM 772 O O . LYS A 1 94 ? -20.892 -4.276 46.278 1.00 76.94 94 LYS A O 1
ATOM 777 N N . GLU A 1 95 ? -22.817 -5.438 46.262 1.00 75.38 95 GLU A N 1
ATOM 778 C CA . GLU A 1 95 ? -22.940 -5.543 44.808 1.00 75.38 95 GLU A CA 1
ATOM 779 C C . GLU A 1 95 ? -23.232 -4.164 44.197 1.00 75.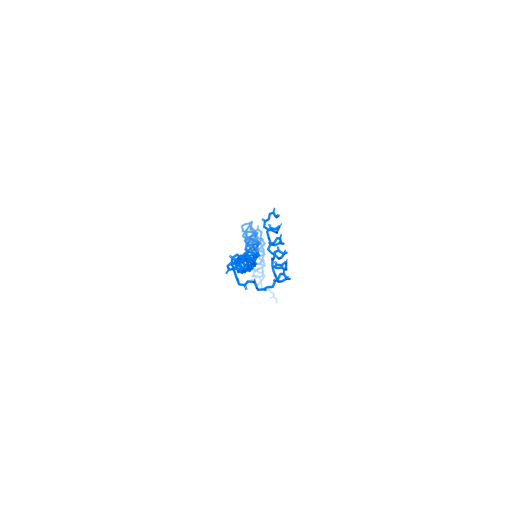38 95 GLU A C 1
ATOM 781 O O . GLU A 1 95 ? -22.592 -3.754 43.227 1.00 75.38 95 GLU A O 1
ATOM 786 N N . LEU A 1 96 ? -24.082 -3.377 44.866 1.00 76.69 96 LEU A N 1
ATOM 787 C CA . LEU A 1 96 ? -24.378 -1.990 44.507 1.00 76.69 96 LEU A CA 1
ATOM 788 C C . LEU A 1 96 ? -23.123 -1.099 44.540 1.00 76.69 96 LEU A C 1
ATOM 790 O O . LEU A 1 96 ? -22.888 -0.308 43.623 1.00 76.69 96 LEU A O 1
ATOM 794 N N . THR A 1 97 ? -22.272 -1.258 45.563 1.00 80.12 97 THR A N 1
ATOM 795 C CA . THR A 1 97 ? -21.027 -0.475 45.678 1.00 80.12 97 THR A CA 1
ATOM 796 C C . THR A 1 97 ? -20.007 -0.848 44.600 1.00 80.12 97 THR A C 1
ATOM 798 O O . THR A 1 97 ? -19.322 0.031 44.070 1.00 80.12 97 THR A O 1
ATOM 801 N N . GLN A 1 98 ? -19.887 -2.136 44.255 1.00 82.06 98 GLN A N 1
ATOM 802 C CA . GLN A 1 98 ? -19.018 -2.586 43.160 1.00 82.06 98 GLN A CA 1
ATOM 803 C C . GLN A 1 98 ? -19.503 -2.075 41.797 1.00 82.06 98 GLN A C 1
ATOM 805 O O . GLN A 1 98 ? -18.687 -1.590 41.009 1.00 82.06 98 GLN A O 1
ATOM 810 N N . MET A 1 99 ? -20.812 -2.116 41.537 1.00 78.56 99 MET A N 1
ATOM 811 C CA . MET A 1 99 ? -21.407 -1.604 40.297 1.00 78.56 99 MET A CA 1
ATOM 812 C C . MET A 1 99 ? -21.220 -0.087 40.156 1.00 78.56 99 MET A C 1
ATOM 814 O O . MET A 1 99 ? -20.768 0.372 39.109 1.00 78.56 99 MET A O 1
ATOM 818 N N . GLN A 1 100 ? -21.440 0.695 41.222 1.00 78.94 100 GLN A N 1
ATOM 819 C CA . GLN A 1 100 ? -21.164 2.140 41.213 1.00 78.94 100 GLN A CA 1
ATOM 820 C C . GLN A 1 100 ? -19.687 2.463 40.950 1.00 78.94 100 GLN A C 1
ATOM 822 O O . GLN A 1 100 ? -19.383 3.422 40.236 1.00 78.94 100 GLN A O 1
ATOM 827 N N . LYS A 1 101 ? -18.751 1.680 41.508 1.00 83.69 101 LYS A N 1
ATOM 828 C CA . LYS A 1 101 ? -17.315 1.856 41.236 1.00 83.69 101 LYS A CA 1
ATOM 829 C C . LYS A 1 101 ? -16.981 1.596 39.767 1.00 83.69 101 L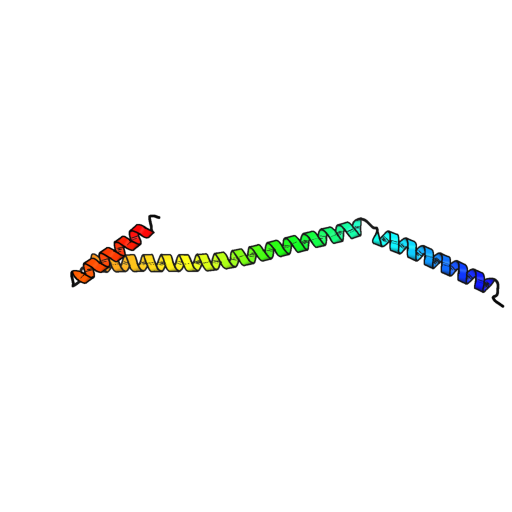YS A C 1
ATOM 831 O O . LYS A 1 101 ? -16.260 2.404 39.185 1.00 83.69 101 LYS A O 1
ATOM 836 N N . LYS A 1 102 ? -17.517 0.523 39.170 1.00 81.19 102 LYS A N 1
ATOM 837 C CA . LYS A 1 102 ? -17.338 0.219 37.739 1.00 81.19 102 LYS A CA 1
ATOM 838 C C . LYS A 1 102 ? -17.942 1.306 36.848 1.00 81.19 102 LYS A C 1
ATOM 840 O O . LYS A 1 102 ? -17.252 1.817 35.974 1.00 81.19 102 LYS A O 1
ATOM 845 N N . TYR A 1 103 ? -19.166 1.744 37.135 1.00 79.31 103 TYR A N 1
ATOM 846 C CA . TYR A 1 103 ? -19.827 2.823 36.396 1.00 79.31 103 TYR A CA 1
ATOM 847 C C . TYR A 1 103 ? -19.002 4.120 36.397 1.00 79.31 103 TYR A C 1
ATOM 849 O O . TYR A 1 103 ? -18.695 4.679 35.348 1.00 79.31 103 TYR A O 1
ATOM 857 N N . ARG A 1 104 ? -18.537 4.559 37.577 1.00 82.75 104 ARG A N 1
ATOM 858 C CA . ARG A 1 104 ? -17.680 5.752 37.719 1.00 82.75 104 ARG A CA 1
ATOM 859 C C . ARG A 1 104 ? -16.301 5.608 37.078 1.00 82.75 104 ARG A C 1
ATOM 861 O O . ARG A 1 104 ? -15.655 6.625 36.821 1.00 82.75 104 ARG A O 1
ATOM 868 N N . TYR A 1 105 ? -15.804 4.384 36.925 1.00 82.75 105 TYR A N 1
ATOM 869 C CA . TYR A 1 105 ? -14.549 4.120 36.231 1.00 82.75 105 TYR A CA 1
ATOM 870 C C . TYR A 1 105 ? -14.719 4.341 34.726 1.00 82.75 105 TYR A C 1
ATOM 872 O O . TYR A 1 105 ? -13.933 5.085 34.145 1.00 82.75 105 TYR A O 1
ATOM 880 N N . TYR A 1 106 ? -15.775 3.785 34.127 1.00 78.62 106 TYR A N 1
ATOM 881 C CA . TYR A 1 106 ? -16.054 3.951 32.701 1.00 78.62 106 TYR A CA 1
ATOM 882 C C . TYR A 1 106 ? -16.405 5.401 32.329 1.00 78.62 106 TYR A C 1
ATOM 884 O O . TYR A 1 106 ? -15.809 5.941 31.403 1.00 78.62 106 TYR A O 1
ATOM 892 N N . LEU A 1 107 ? -17.220 6.090 33.137 1.00 74.00 107 LEU A N 1
ATOM 893 C CA . LEU A 1 107 ? -17.537 7.520 32.955 1.00 74.00 107 LEU A CA 1
ATOM 894 C C . LEU A 1 107 ? -16.304 8.435 32.970 1.00 74.00 107 LEU A C 1
ATOM 896 O O . LEU A 1 107 ? -16.239 9.421 32.247 1.00 74.00 107 LEU A O 1
ATOM 900 N N . ARG A 1 108 ? -15.300 8.126 33.801 1.00 74.31 108 ARG A N 1
ATOM 901 C CA . ARG A 1 108 ? -14.039 8.888 33.823 1.00 74.31 108 ARG A CA 1
ATOM 902 C C . ARG A 1 108 ? -13.153 8.613 32.613 1.00 74.31 108 ARG A C 1
ATOM 904 O O . ARG A 1 108 ? -12.242 9.396 32.357 1.00 74.31 108 ARG A O 1
ATOM 911 N N . LYS A 1 109 ? -13.385 7.496 31.928 1.00 67.19 109 LYS A N 1
ATOM 912 C CA . LYS A 1 109 ? -12.638 7.074 30.749 1.00 67.19 109 LYS A CA 1
ATOM 913 C C . LYS A 1 109 ? -13.182 7.712 29.467 1.00 67.19 109 LYS A C 1
ATOM 915 O O . LYS A 1 109 ? -12.384 7.964 28.586 1.00 67.19 109 LYS A O 1
ATOM 920 N N . GLU A 1 110 ? -14.479 8.028 29.403 1.00 56.12 110 GLU A N 1
ATOM 921 C CA . GLU A 1 110 ? -15.098 8.776 28.287 1.00 56.12 110 GLU A CA 1
ATOM 922 C C . GLU A 1 110 ? -14.734 10.276 28.261 1.00 56.12 110 GLU A C 1
ATOM 924 O O . GLU A 1 110 ? -14.877 10.923 27.230 1.00 56.12 110 GLU A O 1
ATOM 929 N N . ILE A 1 111 ? -14.269 10.848 29.382 1.00 50.09 111 ILE A N 1
ATOM 930 C CA . ILE A 1 111 ? -13.958 12.291 29.518 1.00 50.09 111 ILE A CA 1
ATOM 931 C C . ILE A 1 111 ? -12.481 12.618 29.176 1.00 50.09 111 ILE A C 1
ATOM 933 O O . ILE A 1 111 ? -12.088 13.784 29.175 1.00 50.09 111 ILE A O 1
ATOM 937 N N . LYS A 1 112 ? -11.641 11.618 28.883 1.00 42.50 112 LYS A N 1
ATOM 938 C CA . LYS A 1 112 ? -10.228 11.795 28.498 1.00 42.50 112 LYS A CA 1
ATOM 939 C C . LYS A 1 112 ? -9.972 11.297 27.087 1.00 42.50 112 LYS A C 1
ATOM 941 O O . LYS A 1 112 ? -9.181 11.971 26.396 1.00 42.50 112 LYS A O 1
#

Secondary structure (DSSP, 8-state):
---HHHHHHHHHHHHHHHHHHHHHHHHHT-HHHHHHHHHHHHHHHHHHHHHHHHHHHHHHHHHHHHHHHHHHHHHHHHHHHHHHHHTT----HHHHHHHHHHHHHHHHHHT-

Radius of gyration: 40.07 Å; Cα contacts (8 Å, |Δi|>4): 18; chains: 1; bounding box: 82×29×104 Å